Protein AF-A0A257S3U2-F1 (afdb_monomer_lite)

Structure (mmCIF, N/CA/C/O backbone):
data_AF-A0A257S3U2-F1
#
_entry.id   AF-A0A257S3U2-F1
#
loop_
_atom_site.group_PDB
_atom_site.id
_atom_site.type_symbol
_atom_site.label_atom_id
_atom_site.label_alt_id
_atom_site.label_comp_id
_atom_site.label_asym_id
_atom_site.label_entity_id
_atom_site.label_seq_id
_atom_site.pdbx_PDB_ins_code
_atom_site.Cartn_x
_atom_site.Cartn_y
_atom_site.Cartn_z
_atom_site.occupancy
_atom_site.B_iso_or_equiv
_atom_site.auth_seq_id
_atom_site.auth_comp_id
_atom_site.auth_asym_id
_atom_site.auth_atom_id
_atom_site.pdbx_PDB_model_num
ATOM 1 N N . MET A 1 1 ? -34.317 -28.288 25.299 1.00 56.44 1 MET A N 1
ATOM 2 C CA . MET A 1 1 ? -33.183 -28.623 24.404 1.00 56.44 1 MET A CA 1
ATOM 3 C C . MET A 1 1 ? -31.920 -28.647 25.261 1.00 56.44 1 MET A C 1
ATOM 5 O O . MET A 1 1 ? -31.732 -27.683 25.991 1.00 56.44 1 MET A O 1
ATOM 9 N N . PRO A 1 2 ? -31.123 -29.730 25.279 1.00 63.84 2 PRO A N 1
ATOM 10 C CA . PRO A 1 2 ? -30.017 -29.858 26.229 1.00 63.84 2 PRO A CA 1
ATOM 11 C C . PRO A 1 2 ? -28.889 -28.841 25.937 1.00 63.84 2 PRO A C 1
ATOM 13 O O . PRO A 1 2 ? -28.522 -28.679 24.767 1.00 63.84 2 PRO A O 1
ATOM 16 N N . PRO A 1 3 ? -28.334 -28.169 26.966 1.00 62.25 3 PRO A N 1
ATOM 17 C CA . PRO A 1 3 ? -27.371 -27.061 26.833 1.00 62.25 3 PRO A CA 1
ATOM 18 C C . PRO A 1 3 ? -26.074 -27.451 26.103 1.00 62.25 3 PRO A C 1
ATOM 20 O O . PRO A 1 3 ? -25.438 -26.625 25.452 1.00 62.25 3 PRO A O 1
ATOM 23 N N . GLU A 1 4 ? -25.735 -28.736 26.119 1.00 62.41 4 GLU A N 1
ATOM 24 C CA . GLU A 1 4 ? -24.540 -29.310 25.491 1.00 62.41 4 GLU A CA 1
ATOM 25 C C . GLU A 1 4 ? -24.574 -29.256 23.955 1.00 62.41 4 GLU A C 1
ATOM 27 O O . GLU A 1 4 ? -23.539 -29.184 23.289 1.00 62.41 4 GLU A O 1
ATOM 32 N N . ARG A 1 5 ? -25.771 -29.228 23.353 1.00 58.69 5 ARG A N 1
ATOM 33 C CA . ARG A 1 5 ? -25.913 -29.103 21.892 1.00 58.69 5 ARG A CA 1
ATOM 34 C C . ARG A 1 5 ? -25.694 -27.668 21.409 1.00 58.69 5 ARG A C 1
ATOM 36 O O . ARG A 1 5 ? -25.247 -27.477 20.280 1.00 58.69 5 ARG A O 1
ATOM 43 N N . VAL A 1 6 ? -25.959 -26.674 22.259 1.00 61.12 6 VAL A N 1
ATOM 44 C CA . VAL A 1 6 ? -25.809 -25.244 21.938 1.00 61.12 6 VAL A CA 1
ATOM 45 C C . VAL A 1 6 ? -24.330 -24.844 21.927 1.00 61.12 6 VAL A C 1
ATOM 47 O O . VAL A 1 6 ? -23.877 -24.184 20.992 1.00 61.12 6 VAL A O 1
ATOM 50 N N . THR A 1 7 ? -23.539 -25.325 22.889 1.00 60.81 7 THR A N 1
ATOM 51 C CA . THR A 1 7 ? -22.086 -25.073 22.967 1.00 60.81 7 THR A CA 1
ATOM 52 C C . THR A 1 7 ? -21.304 -25.785 21.854 1.00 60.81 7 THR A C 1
ATOM 54 O O . THR A 1 7 ? -20.390 -25.210 21.250 1.00 60.81 7 THR A O 1
ATOM 57 N N . ALA A 1 8 ? -21.703 -27.009 21.495 1.00 58.47 8 ALA A N 1
ATOM 58 C CA . ALA A 1 8 ? -21.100 -27.762 20.394 1.00 58.47 8 ALA A CA 1
ATOM 59 C C . ALA A 1 8 ? -21.485 -27.227 18.995 1.00 58.47 8 ALA A C 1
ATOM 61 O O . ALA A 1 8 ? -20.738 -27.406 18.030 1.00 58.47 8 ALA A O 1
ATOM 62 N N . ALA A 1 9 ? -22.653 -26.593 18.845 1.00 57.06 9 ALA A N 1
ATOM 63 C CA . ALA A 1 9 ? -23.054 -25.920 17.605 1.00 57.06 9 ALA A CA 1
ATOM 64 C C . ALA A 1 9 ? -22.367 -24.551 17.449 1.00 57.06 9 ALA A C 1
ATOM 66 O O . ALA A 1 9 ? -21.860 -24.242 16.370 1.00 57.06 9 ALA A O 1
ATOM 67 N N . ALA A 1 10 ? -22.267 -23.772 18.534 1.00 57.66 10 ALA A N 1
ATOM 68 C CA . ALA A 1 10 ? -21.573 -22.485 18.545 1.00 57.66 10 ALA A CA 1
ATOM 69 C C . ALA A 1 10 ? -20.081 -22.636 18.198 1.00 57.66 10 ALA A C 1
ATOM 71 O O . ALA A 1 10 ? -19.595 -21.969 17.291 1.00 57.66 10 ALA A O 1
ATOM 72 N N . SER A 1 11 ? -19.373 -23.583 18.824 1.00 56.50 11 SER A N 1
ATOM 73 C CA . SER A 1 11 ? -17.941 -23.830 18.565 1.00 56.50 11 SER A CA 1
ATOM 74 C C . SER A 1 11 ? -17.633 -24.325 17.141 1.00 56.50 11 SER A C 1
ATOM 76 O O . SER A 1 11 ? -16.590 -23.974 16.580 1.00 56.50 11 SER A O 1
ATOM 78 N N . ARG A 1 12 ? -18.542 -25.091 16.516 1.00 55.94 12 ARG A N 1
ATOM 79 C CA . ARG A 1 12 ? -18.437 -25.497 15.099 1.00 55.94 12 ARG A CA 1
ATOM 80 C C . ARG A 1 12 ? -18.627 -24.323 14.138 1.00 55.94 12 ARG A C 1
ATOM 82 O O . ARG A 1 12 ? -17.874 -24.214 13.168 1.00 55.94 12 ARG A O 1
ATOM 89 N N . ASN A 1 13 ? -19.568 -23.423 14.429 1.00 59.50 13 ASN A N 1
ATOM 90 C CA . ASN A 1 13 ? -19.766 -22.209 13.635 1.00 59.50 13 ASN A CA 1
ATOM 91 C C . ASN A 1 13 ? -18.552 -21.274 13.724 1.00 59.50 13 ASN A C 1
ATOM 93 O O . ASN A 1 13 ? -18.088 -20.787 12.691 1.00 59.50 13 ASN A O 1
ATOM 97 N N . THR A 1 14 ? -17.960 -21.109 14.911 1.00 62.44 14 THR A N 1
ATOM 98 C CA . THR A 1 14 ? -16.755 -20.283 15.083 1.00 62.44 14 THR A CA 1
ATOM 99 C C . THR A 1 14 ? -15.550 -20.871 14.346 1.00 62.44 14 THR A C 1
ATOM 101 O O . THR A 1 14 ? -14.898 -20.146 13.602 1.00 62.44 14 THR A O 1
ATOM 104 N N . ARG A 1 15 ? -15.292 -22.189 14.448 1.00 61.97 15 ARG A N 1
ATOM 105 C CA . ARG A 1 15 ? -14.175 -22.843 13.729 1.00 61.97 15 ARG A CA 1
ATOM 106 C C . ARG A 1 15 ? -14.293 -22.737 12.206 1.00 61.97 15 ARG A C 1
ATOM 108 O O . ARG A 1 15 ? -13.294 -22.471 11.541 1.00 61.97 15 ARG A O 1
ATOM 115 N N . SER A 1 16 ? -15.492 -22.937 11.650 1.00 62.72 16 SER A N 1
ATOM 116 C CA . SER A 1 16 ? -15.704 -22.837 10.196 1.00 62.72 16 SER A CA 1
ATOM 117 C C . SER A 1 16 ? -15.549 -21.400 9.680 1.00 62.72 16 SER A C 1
ATOM 119 O O . SER A 1 16 ? -15.013 -21.189 8.592 1.00 62.72 16 SER A O 1
ATOM 121 N N . SER A 1 17 ? -15.943 -20.409 10.486 1.00 74.75 17 SER A N 1
ATOM 122 C CA . SER A 1 17 ? -15.752 -18.987 10.191 1.00 74.75 17 SER A CA 1
ATOM 123 C C . SER A 1 17 ? -14.272 -18.593 10.239 1.00 74.75 17 SER A C 1
ATOM 125 O O . SER A 1 17 ? -13.782 -17.940 9.317 1.00 74.75 17 SER A O 1
ATOM 127 N N . THR A 1 18 ? -13.525 -19.070 11.243 1.00 86.06 18 THR A N 1
ATOM 128 C CA . THR A 1 18 ? -12.085 -18.803 11.359 1.00 86.06 18 THR A CA 1
ATOM 129 C C . THR A 1 18 ? -11.316 -19.336 10.156 1.00 86.06 18 THR A C 1
ATOM 131 O O . THR A 1 18 ? -10.521 -18.595 9.592 1.00 86.06 18 THR A O 1
ATOM 134 N N . TRP A 1 19 ? -11.587 -20.563 9.691 1.00 87.38 19 TRP A N 1
ATOM 135 C CA . TRP A 1 19 ? -10.860 -21.090 8.531 1.00 87.38 19 TRP A CA 1
ATOM 136 C C . TRP A 1 19 ? -11.129 -20.330 7.238 1.00 87.38 19 TRP A C 1
ATOM 138 O O . TRP A 1 19 ? -10.204 -20.096 6.459 1.00 87.38 19 TRP A O 1
ATOM 148 N N . ARG A 1 20 ? -12.374 -19.894 7.024 1.00 88.75 20 ARG A N 1
ATOM 149 C CA . ARG A 1 20 ? -12.721 -19.054 5.871 1.00 88.75 20 ARG A CA 1
ATOM 150 C C . ARG A 1 20 ? -12.017 -17.701 5.957 1.00 88.75 20 ARG A C 1
ATOM 152 O O . ARG A 1 20 ? -11.445 -17.262 4.965 1.00 88.75 20 ARG A O 1
ATOM 159 N N . ALA A 1 21 ? -11.995 -17.082 7.137 1.00 89.69 21 ALA A N 1
ATOM 160 C CA . ALA A 1 21 ? -11.281 -15.828 7.362 1.00 89.69 21 ALA A CA 1
ATOM 161 C C . ALA A 1 21 ? -9.770 -15.980 7.124 1.00 89.69 21 ALA A C 1
ATOM 163 O O . ALA A 1 21 ? -9.188 -15.189 6.388 1.00 89.69 21 ALA A O 1
ATOM 164 N N . THR A 1 22 ? -9.141 -17.025 7.669 1.00 92.69 22 THR A N 1
ATOM 165 C CA . THR A 1 22 ? -7.717 -17.307 7.444 1.00 92.69 22 THR A CA 1
ATOM 166 C C . THR A 1 22 ? -7.418 -17.533 5.965 1.00 92.69 22 THR A C 1
ATOM 168 O O . THR A 1 22 ? -6.461 -16.959 5.452 1.00 92.69 22 THR A O 1
ATOM 171 N N . GLY A 1 23 ? -8.252 -18.298 5.253 1.00 94.44 23 GLY A N 1
ATOM 172 C CA . GLY A 1 23 ? -8.104 -18.495 3.810 1.00 94.44 23 GLY A CA 1
ATOM 173 C C . GLY A 1 23 ? -8.154 -17.178 3.031 1.00 94.44 23 GLY A C 1
ATOM 174 O O . GLY A 1 23 ? -7.286 -16.919 2.200 1.00 94.44 23 GLY A O 1
ATOM 175 N N . LEU A 1 24 ? -9.115 -16.304 3.348 1.00 91.44 24 LEU A N 1
ATOM 176 C CA . LEU A 1 24 ? -9.223 -14.978 2.729 1.00 91.44 24 LEU A CA 1
ATOM 177 C C . LEU A 1 24 ? -8.009 -14.088 3.029 1.00 91.44 24 LEU A C 1
ATOM 179 O O . LEU A 1 24 ? -7.549 -13.366 2.142 1.00 91.44 24 LEU A O 1
ATOM 183 N N . ILE A 1 25 ? -7.469 -14.156 4.250 1.00 94.31 25 ILE A N 1
ATOM 184 C CA . ILE A 1 25 ? -6.255 -13.426 4.637 1.00 94.31 25 ILE A CA 1
ATOM 185 C C . ILE A 1 25 ? -5.059 -13.916 3.820 1.00 94.31 25 ILE A C 1
ATOM 187 O O . ILE A 1 25 ? -4.331 -13.090 3.277 1.00 94.31 25 ILE A O 1
ATOM 191 N N . VAL A 1 26 ? -4.875 -15.233 3.687 1.00 95.12 26 VAL A N 1
ATOM 192 C CA . VAL A 1 26 ? -3.769 -15.811 2.907 1.00 95.12 26 VAL A CA 1
ATOM 193 C C . VAL A 1 26 ? -3.860 -15.376 1.446 1.00 95.12 26 VAL A C 1
ATOM 195 O O . VAL A 1 26 ? -2.883 -14.860 0.912 1.00 95.12 26 VAL A O 1
ATOM 198 N N . VAL A 1 27 ? -5.037 -15.486 0.823 1.00 95.12 27 VAL A N 1
ATOM 199 C CA . VAL A 1 27 ? -5.245 -15.047 -0.569 1.00 95.12 27 VAL A CA 1
ATOM 200 C C . VAL A 1 27 ? -4.951 -13.553 -0.732 1.00 95.12 27 VAL A C 1
ATOM 202 O O . VAL A 1 27 ? -4.257 -13.157 -1.669 1.00 95.12 27 VAL A O 1
ATOM 205 N N . SER A 1 28 ? -5.422 -12.723 0.201 1.00 92.69 28 SER A N 1
ATOM 206 C CA . SER A 1 28 ? -5.176 -11.276 0.173 1.00 92.69 28 SER A CA 1
ATOM 207 C C . SER A 1 28 ? -3.692 -10.945 0.338 1.00 92.69 28 SER A C 1
ATOM 209 O O . SER A 1 28 ? -3.167 -10.104 -0.390 1.00 92.69 28 SER A O 1
ATOM 211 N N . ALA A 1 29 ? -3.000 -11.626 1.253 1.00 91.62 29 ALA A N 1
ATOM 212 C CA . ALA A 1 29 ? -1.573 -11.445 1.495 1.00 91.62 29 ALA A CA 1
ATOM 213 C C . ALA A 1 29 ? -0.731 -11.883 0.288 1.00 91.62 29 ALA A C 1
ATOM 215 O O . ALA A 1 29 ? 0.187 -11.166 -0.110 1.00 91.62 29 ALA A O 1
ATOM 216 N N . SER A 1 30 ? -1.073 -13.010 -0.343 1.00 94.00 30 SER A N 1
ATOM 217 C CA . SER A 1 30 ? -0.434 -13.463 -1.582 1.00 94.00 30 SER A CA 1
ATOM 218 C C . SER A 1 30 ? -0.642 -12.464 -2.719 1.00 94.00 30 SER A C 1
ATOM 220 O O . SER A 1 30 ? 0.316 -12.111 -3.406 1.00 94.00 30 SER A O 1
ATOM 222 N N . GLY A 1 31 ? -1.866 -11.950 -2.881 1.00 92.19 31 GLY A N 1
ATOM 223 C CA . GLY A 1 31 ? -2.165 -10.904 -3.859 1.00 92.19 31 GLY A CA 1
ATOM 224 C C . GLY A 1 31 ? -1.364 -9.627 -3.601 1.00 92.19 31 GLY A C 1
ATOM 225 O O . GLY A 1 31 ? -0.774 -9.076 -4.527 1.00 92.19 31 GLY A O 1
ATOM 226 N N . PHE A 1 32 ? -1.275 -9.195 -2.341 1.00 90.69 32 PHE A N 1
ATOM 227 C CA . PHE A 1 32 ? -0.492 -8.027 -1.945 1.00 90.69 32 PHE A CA 1
ATOM 228 C C . PHE A 1 32 ? 1.007 -8.204 -2.239 1.00 90.69 32 PHE A C 1
ATOM 230 O O . PHE A 1 32 ? 1.618 -7.327 -2.849 1.00 90.69 32 PHE A O 1
ATOM 237 N N . GLY A 1 33 ? 1.587 -9.354 -1.881 1.00 90.31 33 GLY A N 1
ATOM 238 C CA . GLY A 1 33 ? 2.998 -9.663 -2.134 1.00 90.31 33 GLY A CA 1
ATOM 239 C C . GLY A 1 33 ? 3.348 -9.815 -3.620 1.00 90.31 33 GLY A C 1
ATOM 240 O O . GLY A 1 33 ? 4.470 -9.508 -4.023 1.00 90.31 33 GLY A O 1
ATOM 241 N N . ALA A 1 34 ? 2.392 -10.228 -4.457 1.00 94.50 34 ALA A N 1
ATOM 242 C CA . ALA A 1 34 ? 2.595 -10.351 -5.900 1.00 94.50 34 ALA A CA 1
ATOM 243 C C . ALA A 1 34 ? 2.715 -8.990 -6.613 1.00 94.50 34 ALA A C 1
ATOM 245 O O . ALA A 1 34 ? 3.373 -8.905 -7.651 1.00 94.50 34 ALA A O 1
ATOM 246 N N . ILE A 1 35 ? 2.122 -7.920 -6.065 1.00 94.44 35 ILE A N 1
ATOM 247 C CA . ILE A 1 35 ? 2.086 -6.583 -6.683 1.00 94.44 35 ILE A CA 1
ATOM 248 C C . ILE A 1 35 ? 3.476 -6.085 -7.109 1.00 94.44 35 ILE A C 1
ATOM 250 O O . ILE A 1 35 ? 3.637 -5.784 -8.296 1.00 94.44 35 ILE A O 1
ATOM 254 N N . PRO A 1 36 ? 4.474 -5.949 -6.211 1.00 93.62 36 PRO A N 1
ATOM 255 C CA . PRO A 1 36 ? 5.762 -5.384 -6.597 1.00 93.62 36 PRO A CA 1
ATOM 256 C C . PRO A 1 36 ? 6.504 -6.281 -7.595 1.00 93.62 36 PRO A C 1
ATOM 258 O O . PRO A 1 36 ? 7.105 -5.763 -8.528 1.00 93.62 36 PRO A O 1
ATOM 261 N N . ILE A 1 37 ? 6.392 -7.608 -7.470 1.00 94.25 37 ILE A N 1
ATOM 262 C CA . ILE A 1 37 ? 7.041 -8.574 -8.372 1.00 94.25 37 ILE A CA 1
ATOM 263 C C . ILE A 1 37 ? 6.472 -8.460 -9.791 1.00 94.25 37 ILE A C 1
ATOM 265 O O . ILE A 1 37 ? 7.222 -8.256 -10.746 1.00 94.25 37 ILE A O 1
ATOM 269 N N . LEU A 1 38 ? 5.146 -8.541 -9.936 1.00 94.12 38 LEU A N 1
ATOM 270 C CA . LEU A 1 38 ? 4.478 -8.425 -11.235 1.00 94.12 38 LEU A CA 1
ATOM 271 C C . LEU A 1 38 ? 4.687 -7.038 -11.852 1.00 94.12 38 LEU A C 1
ATOM 273 O O . LEU A 1 38 ? 4.874 -6.932 -13.061 1.00 94.12 38 LEU A O 1
ATOM 277 N N . THR A 1 39 ? 4.717 -5.986 -11.026 1.00 94.94 39 THR A N 1
ATOM 278 C CA . THR A 1 39 ? 5.020 -4.626 -11.492 1.00 94.94 39 THR A CA 1
ATOM 279 C C . THR A 1 39 ? 6.438 -4.550 -12.045 1.00 94.94 39 THR A C 1
ATOM 281 O O . THR A 1 39 ? 6.614 -4.031 -13.139 1.00 94.94 39 THR A O 1
ATOM 284 N N . THR A 1 40 ? 7.439 -5.110 -11.354 1.00 93.88 40 THR A N 1
ATOM 285 C CA . THR A 1 40 ? 8.819 -5.169 -11.862 1.00 93.88 40 THR A CA 1
ATOM 286 C C . THR A 1 40 ? 8.916 -5.941 -13.176 1.00 93.88 40 THR A C 1
ATOM 288 O O . THR A 1 40 ? 9.636 -5.514 -14.073 1.00 93.88 40 THR A O 1
ATOM 291 N N . ILE A 1 41 ? 8.205 -7.063 -13.318 1.00 93.56 41 ILE A N 1
ATOM 292 C CA . ILE A 1 41 ? 8.190 -7.833 -14.572 1.00 93.56 41 ILE A CA 1
ATOM 293 C C . ILE A 1 41 ? 7.599 -6.986 -15.708 1.00 93.56 41 ILE A C 1
ATOM 295 O O . ILE A 1 41 ? 8.215 -6.862 -16.764 1.00 93.56 41 ILE A O 1
ATOM 299 N N . ALA A 1 42 ? 6.444 -6.360 -15.473 1.00 93.56 42 ALA A N 1
ATOM 300 C CA . ALA A 1 42 ? 5.742 -5.565 -16.477 1.00 93.56 42 ALA A CA 1
ATOM 301 C C . ALA A 1 42 ? 6.488 -4.275 -16.863 1.00 93.56 42 ALA A C 1
ATOM 303 O O . ALA A 1 42 ? 6.454 -3.867 -18.024 1.00 93.56 42 ALA A O 1
ATOM 304 N N . THR A 1 43 ? 7.183 -3.627 -15.922 1.00 93.88 43 THR A N 1
ATOM 305 C CA . THR A 1 43 ? 8.009 -2.454 -16.243 1.00 93.88 43 THR A CA 1
ATOM 306 C C . THR A 1 43 ? 9.283 -2.843 -16.985 1.00 93.88 43 THR A C 1
ATOM 308 O O . THR A 1 43 ? 9.685 -2.140 -17.910 1.00 93.88 43 THR A O 1
ATOM 311 N N . ARG A 1 44 ? 9.892 -3.994 -16.661 1.00 91.38 44 ARG A N 1
ATOM 312 C CA . ARG A 1 44 ? 11.058 -4.524 -17.392 1.00 91.38 44 ARG A CA 1
ATOM 313 C C . ARG A 1 44 ? 10.737 -4.952 -18.821 1.00 91.38 44 ARG A C 1
ATOM 315 O O . ARG A 1 44 ? 11.617 -4.874 -19.669 1.00 91.38 44 ARG A O 1
ATOM 322 N N . SER A 1 45 ? 9.499 -5.347 -19.114 1.00 91.12 45 SER A N 1
ATOM 323 C CA . SER A 1 45 ? 9.050 -5.616 -20.487 1.00 91.12 45 SER A CA 1
ATOM 324 C C . SER A 1 45 ? 8.695 -4.345 -21.278 1.00 91.12 45 SER A C 1
ATOM 326 O O . SER A 1 45 ? 8.083 -4.441 -22.338 1.00 91.12 45 SER A O 1
ATOM 328 N N . GLY A 1 46 ? 9.040 -3.155 -20.768 1.00 90.25 46 GLY A N 1
ATOM 329 C CA . GLY A 1 46 ? 8.795 -1.863 -21.420 1.00 90.25 46 GLY A CA 1
ATOM 330 C C . GLY A 1 46 ? 7.440 -1.229 -21.092 1.00 90.25 46 GLY A C 1
ATOM 331 O O . GLY A 1 46 ? 7.097 -0.186 -21.648 1.00 90.25 46 GLY A O 1
ATOM 332 N N . GLY A 1 47 ? 6.653 -1.825 -20.191 1.00 90.69 47 GLY A N 1
ATOM 333 C CA . GLY A 1 47 ? 5.376 -1.268 -19.760 1.00 90.69 47 GLY A CA 1
ATOM 334 C C . GLY A 1 47 ? 5.549 -0.001 -18.920 1.00 90.69 47 GLY A C 1
ATOM 335 O O . GLY A 1 47 ? 6.280 0.018 -17.931 1.00 90.69 47 GLY A O 1
ATOM 336 N N . SER A 1 48 ? 4.823 1.063 -19.267 1.00 94.62 48 SER A N 1
ATOM 337 C CA . SER A 1 48 ? 4.756 2.260 -18.422 1.00 94.62 48 SER A CA 1
ATOM 338 C C . SER A 1 48 ? 4.062 1.951 -17.093 1.00 94.62 48 SER A C 1
ATOM 340 O O . SER A 1 48 ? 2.979 1.360 -17.074 1.00 94.62 48 SER A O 1
ATOM 342 N N . LEU A 1 49 ? 4.647 2.412 -15.981 1.00 93.69 49 LEU A N 1
ATOM 343 C CA . LEU A 1 49 ? 4.076 2.263 -14.640 1.00 93.69 49 LEU A CA 1
ATOM 344 C C . LEU A 1 49 ? 2.647 2.818 -14.572 1.00 93.69 49 LEU A C 1
ATOM 346 O O . LEU A 1 49 ? 1.760 2.169 -14.023 1.00 93.69 49 LEU A O 1
ATOM 350 N N . LEU A 1 50 ? 2.406 3.978 -15.190 1.00 94.69 50 LEU A N 1
ATOM 351 C CA . LEU A 1 50 ? 1.079 4.591 -15.236 1.00 94.69 50 LEU A CA 1
ATOM 352 C C . LEU A 1 50 ? 0.056 3.642 -15.875 1.00 94.69 50 LEU A C 1
ATOM 354 O O . LEU A 1 50 ? -1.001 3.411 -15.300 1.00 94.69 50 LEU A O 1
ATOM 358 N N . ASN A 1 51 ? 0.407 3.035 -17.012 1.00 94.94 51 ASN A N 1
ATOM 359 C CA . ASN A 1 51 ? -0.463 2.099 -17.722 1.00 94.94 51 ASN A CA 1
ATOM 360 C C . ASN A 1 51 ? -0.769 0.849 -16.878 1.00 94.94 51 ASN A C 1
ATOM 362 O O . ASN A 1 51 ? -1.915 0.408 -16.801 1.00 94.94 51 ASN A O 1
ATOM 366 N N . ILE A 1 52 ? 0.244 0.316 -16.185 1.00 95.00 52 ILE A N 1
ATOM 367 C CA . ILE A 1 52 ? 0.094 -0.835 -15.280 1.00 95.00 52 ILE A CA 1
ATOM 368 C C . ILE A 1 52 ? -0.893 -0.510 -14.150 1.00 95.00 52 ILE A C 1
ATOM 370 O O . ILE A 1 52 ? -1.806 -1.294 -13.881 1.00 95.00 52 ILE A O 1
ATOM 374 N N . LEU A 1 53 ? -0.746 0.649 -13.499 1.00 95.06 53 LEU A N 1
ATOM 375 C CA . LEU A 1 53 ? -1.661 1.084 -12.441 1.00 95.06 53 LEU A CA 1
ATOM 376 C C . LEU A 1 53 ? -3.073 1.334 -12.977 1.00 95.06 53 LEU A C 1
ATOM 378 O O . LEU A 1 53 ? -4.031 0.864 -12.362 1.00 95.06 53 LEU A O 1
ATOM 382 N N . SER A 1 54 ? -3.215 2.012 -14.118 1.00 94.62 54 SER A N 1
ATOM 383 C CA . SER A 1 54 ? -4.514 2.249 -14.759 1.00 94.62 54 SER A CA 1
ATOM 384 C C . SER A 1 54 ? -5.260 0.940 -15.000 1.00 94.62 54 SER A C 1
ATOM 386 O O . SER A 1 54 ? -6.423 0.820 -14.610 1.00 94.62 54 SER A O 1
ATOM 388 N N . TRP A 1 55 ? -4.584 -0.072 -15.552 1.00 94.62 55 TRP A N 1
ATOM 389 C CA . TRP A 1 55 ? -5.191 -1.384 -15.767 1.00 94.62 55 TRP A CA 1
ATOM 390 C C . TRP A 1 55 ? -5.533 -2.089 -14.451 1.00 94.62 55 TRP A C 1
ATOM 392 O O . TRP A 1 55 ? -6.623 -2.643 -14.311 1.00 94.62 55 TRP A O 1
ATOM 402 N N . ARG A 1 56 ? -4.651 -2.010 -13.444 1.00 92.44 56 ARG A N 1
ATOM 403 C CA . ARG A 1 56 ? -4.898 -2.583 -12.111 1.00 92.44 56 ARG A CA 1
ATOM 404 C C . ARG A 1 56 ? -6.164 -2.011 -11.473 1.00 92.44 56 ARG A C 1
ATOM 406 O O . ARG A 1 56 ? -6.966 -2.764 -10.921 1.00 92.44 56 ARG A O 1
ATOM 413 N N . TYR A 1 57 ? -6.351 -0.696 -11.554 1.00 94.06 57 TYR A N 1
ATOM 414 C CA . TYR A 1 57 ? -7.541 -0.030 -11.026 1.00 94.06 57 TYR A CA 1
ATOM 415 C C . TYR A 1 57 ? -8.790 -0.314 -11.842 1.00 94.06 57 TYR A C 1
ATOM 417 O O . TYR A 1 57 ? -9.852 -0.508 -11.252 1.00 94.06 57 TYR A O 1
ATOM 425 N N . LEU A 1 58 ? -8.676 -0.377 -13.168 1.00 95.31 58 LEU A N 1
ATOM 426 C CA . LEU A 1 58 ? -9.799 -0.708 -14.036 1.00 95.31 58 LEU A CA 1
ATOM 427 C C . LEU A 1 58 ? -10.318 -2.119 -13.740 1.00 95.31 58 LEU A C 1
ATOM 429 O O . LEU A 1 58 ? -11.498 -2.288 -13.437 1.00 95.31 58 LEU A O 1
ATOM 433 N N . VAL A 1 59 ? -9.428 -3.113 -13.737 1.00 94.62 59 VAL A N 1
ATOM 434 C CA . VAL A 1 59 ? -9.775 -4.505 -13.420 1.00 94.62 59 VAL A CA 1
ATOM 435 C C . VAL A 1 59 ? -10.335 -4.608 -12.003 1.00 94.62 59 VAL A C 1
ATOM 437 O O . VAL A 1 59 ? -11.383 -5.218 -11.808 1.00 94.62 59 VAL A O 1
ATOM 440 N N . GLY A 1 60 ? -9.695 -3.967 -11.018 1.00 92.12 60 GLY A N 1
ATOM 441 C CA . GLY A 1 60 ? -10.193 -3.943 -9.642 1.00 92.12 60 GLY A CA 1
ATOM 442 C C . GLY A 1 60 ? -11.595 -3.342 -9.531 1.00 92.12 60 GLY A C 1
ATOM 443 O O . GLY A 1 60 ? -12.446 -3.900 -8.845 1.00 92.12 60 GLY A O 1
ATOM 444 N N . THR A 1 61 ? -11.864 -2.253 -10.252 1.00 90.38 61 THR A N 1
ATOM 445 C CA . THR A 1 61 ? -13.181 -1.601 -10.282 1.00 90.38 61 THR A CA 1
ATOM 446 C C . THR A 1 61 ? -14.235 -2.510 -10.903 1.00 90.38 61 THR A C 1
ATOM 448 O O . THR A 1 61 ? -15.307 -2.662 -10.326 1.00 90.38 61 THR A O 1
ATOM 451 N N . VAL A 1 62 ? -13.935 -3.156 -12.036 1.00 92.31 62 VAL A N 1
ATOM 452 C CA . VAL A 1 62 ? -14.853 -4.102 -12.691 1.00 92.31 62 VAL A CA 1
ATOM 453 C C . VAL A 1 62 ? -15.152 -5.288 -11.774 1.00 92.31 62 VAL A C 1
ATOM 455 O O . VAL A 1 62 ? -16.316 -5.611 -11.560 1.00 92.31 62 VAL A O 1
ATOM 458 N N . LEU A 1 63 ? -14.128 -5.901 -11.175 1.00 91.50 63 LEU A N 1
ATOM 459 C CA . LEU A 1 63 ? -14.308 -7.027 -10.257 1.00 91.50 63 LEU A CA 1
ATOM 460 C C . LEU A 1 63 ? -15.135 -6.632 -9.032 1.00 91.50 63 LEU A C 1
ATOM 462 O O . LEU A 1 63 ? -16.069 -7.345 -8.672 1.00 91.50 63 LEU A O 1
ATOM 466 N N . LEU A 1 64 ? -14.835 -5.487 -8.414 1.00 87.75 64 LEU A N 1
ATOM 467 C CA . LEU A 1 64 ? -15.603 -4.991 -7.273 1.00 87.75 64 LEU A CA 1
ATOM 468 C C . LEU A 1 64 ? -17.043 -4.646 -7.659 1.00 87.75 64 LEU A C 1
ATOM 470 O O . LEU A 1 64 ? -17.944 -4.938 -6.881 1.00 87.75 64 LEU A O 1
ATOM 474 N N . ALA A 1 65 ? -17.281 -4.080 -8.844 1.00 86.69 65 ALA A N 1
ATOM 475 C CA . ALA A 1 65 ? -18.628 -3.804 -9.338 1.00 86.69 65 ALA A CA 1
ATOM 476 C C . ALA A 1 65 ? -19.434 -5.096 -9.550 1.00 86.69 65 ALA A C 1
ATOM 478 O O . ALA A 1 65 ? -20.603 -5.158 -9.174 1.00 86.69 65 ALA A O 1
ATOM 479 N N . LEU A 1 66 ? -18.802 -6.146 -10.088 1.00 88.56 66 LEU A N 1
ATOM 480 C CA . LEU A 1 66 ? -19.424 -7.463 -10.244 1.00 88.56 66 LEU A CA 1
ATOM 481 C C . LEU A 1 66 ? -19.720 -8.119 -8.886 1.00 88.56 66 LEU A C 1
ATOM 483 O O . LEU A 1 66 ? -20.818 -8.635 -8.688 1.00 88.56 66 LEU A O 1
ATOM 487 N N . LEU A 1 67 ? -18.775 -8.066 -7.939 1.00 86.12 67 LEU A N 1
ATOM 488 C CA . LEU A 1 67 ? -18.937 -8.639 -6.594 1.00 86.12 67 LEU A CA 1
ATOM 489 C C . LEU A 1 67 ? -19.973 -7.887 -5.752 1.00 86.12 67 LEU A C 1
ATOM 491 O O . LEU A 1 67 ? -20.720 -8.509 -5.001 1.00 86.12 67 LEU A O 1
ATOM 495 N N . ALA A 1 68 ? -20.012 -6.559 -5.855 1.00 81.94 68 ALA A N 1
ATOM 496 C CA . ALA A 1 68 ? -20.985 -5.735 -5.148 1.00 81.94 68 ALA A CA 1
ATOM 497 C C . ALA A 1 68 ? -22.417 -5.944 -5.674 1.00 81.94 68 ALA A C 1
ATOM 499 O O . ALA A 1 68 ? -23.371 -5.606 -4.972 1.00 81.94 68 ALA A O 1
ATOM 500 N N . GLY A 1 69 ? -22.579 -6.500 -6.881 1.00 72.62 69 GLY A N 1
ATOM 501 C CA . GLY A 1 69 ? -23.867 -6.689 -7.545 1.00 72.62 69 GLY A CA 1
ATOM 502 C C . GLY A 1 69 ? -24.614 -5.374 -7.810 1.00 72.62 69 GLY A C 1
ATOM 503 O O . GLY A 1 69 ? -24.111 -4.276 -7.569 1.00 72.62 69 GLY A O 1
ATOM 504 N N . THR A 1 70 ? -25.872 -5.463 -8.257 1.00 61.59 70 THR A N 1
ATOM 505 C CA . THR A 1 70 ? -26.799 -4.315 -8.331 1.00 61.59 70 THR A CA 1
ATOM 506 C C . THR A 1 70 ? -27.328 -3.962 -6.938 1.00 61.59 70 THR A C 1
ATOM 508 O O . THR A 1 70 ? -28.533 -3.970 -6.682 1.00 61.59 70 THR A O 1
ATOM 511 N N . THR A 1 71 ? -26.437 -3.716 -5.983 1.00 56.22 71 THR A N 1
ATOM 512 C CA . THR A 1 71 ? -26.848 -3.388 -4.621 1.00 56.22 71 THR A CA 1
ATOM 513 C C . THR A 1 71 ? -27.419 -1.969 -4.599 1.00 56.22 71 THR A C 1
ATOM 515 O O . THR A 1 71 ? -26.711 -0.978 -4.782 1.00 56.22 71 THR A O 1
ATOM 518 N N . ALA A 1 72 ? -28.722 -1.864 -4.316 1.00 52.00 72 ALA A N 1
ATOM 519 C CA . ALA A 1 72 ? -29.473 -0.613 -4.159 1.00 52.00 72 ALA A CA 1
ATOM 520 C C . ALA A 1 72 ? -28.911 0.337 -3.071 1.00 52.00 72 ALA A C 1
ATOM 522 O O . ALA A 1 72 ? -29.388 1.462 -2.928 1.00 52.00 72 ALA A O 1
ATOM 523 N N . SER A 1 73 ? -27.881 -0.085 -2.328 1.00 53.12 73 SER A N 1
ATOM 524 C CA . SER A 1 73 ? -27.171 0.705 -1.316 1.00 53.12 73 SER A CA 1
ATOM 525 C C . SER A 1 73 ? -26.188 1.737 -1.892 1.00 53.12 73 SER A C 1
ATOM 527 O O . SER A 1 73 ? -25.712 2.588 -1.146 1.00 53.12 73 SER A O 1
ATOM 529 N N . LEU A 1 74 ? -25.921 1.733 -3.207 1.00 56.34 74 LEU A N 1
ATOM 530 C CA . LEU A 1 74 ? -25.153 2.794 -3.885 1.00 56.34 74 LEU A CA 1
ATOM 531 C C . LEU A 1 74 ? -25.966 4.084 -4.123 1.00 56.34 74 LEU A C 1
ATOM 533 O O . LEU A 1 74 ? -25.459 5.036 -4.706 1.00 56.34 74 LEU A O 1
ATOM 537 N N . ARG A 1 75 ? -27.215 4.154 -3.639 1.00 57.22 75 ARG A N 1
ATOM 538 C CA . ARG A 1 75 ? -28.111 5.324 -3.747 1.00 57.22 75 ARG A CA 1
ATOM 539 C C . ARG A 1 75 ? -27.695 6.535 -2.901 1.00 57.22 75 ARG A C 1
ATOM 541 O O . ARG A 1 75 ? -28.443 7.508 -2.819 1.00 57.22 75 ARG A O 1
ATOM 548 N N . ALA A 1 76 ? -26.529 6.503 -2.264 1.00 63.25 76 ALA A N 1
ATOM 549 C CA . ALA A 1 76 ? -25.978 7.700 -1.652 1.00 63.25 76 ALA A CA 1
ATOM 550 C C . ALA A 1 76 ? -25.731 8.755 -2.750 1.00 63.25 76 ALA A C 1
ATOM 552 O O . ALA A 1 76 ? -25.163 8.433 -3.795 1.00 63.25 76 ALA A O 1
ATOM 553 N N . PRO A 1 77 ? -26.161 10.014 -2.559 1.00 70.56 77 PRO A N 1
ATOM 554 C CA . PRO A 1 77 ? -26.050 11.027 -3.596 1.00 70.56 77 PRO A CA 1
ATOM 555 C C . PRO A 1 77 ? -24.579 11.223 -3.960 1.00 70.56 77 PRO A C 1
ATOM 557 O O . PRO A 1 77 ? -23.772 11.606 -3.111 1.00 70.56 77 PRO A O 1
ATOM 560 N N . LEU A 1 78 ? -24.247 10.991 -5.232 1.00 69.69 78 LEU A N 1
ATOM 561 C CA . LEU A 1 78 ? -22.881 11.026 -5.764 1.00 69.69 78 LEU A CA 1
ATOM 562 C C . LEU A 1 78 ? -22.139 12.319 -5.382 1.00 69.69 78 LEU A C 1
ATOM 564 O O . LEU A 1 78 ? -20.950 12.289 -5.091 1.00 69.69 78 LEU A O 1
ATOM 568 N N . ARG A 1 79 ? -22.861 13.444 -5.262 1.00 72.19 79 ARG A N 1
ATOM 569 C CA . ARG A 1 79 ? -22.327 14.737 -4.793 1.00 72.19 79 ARG A CA 1
ATOM 570 C C . ARG A 1 79 ? -21.781 14.719 -3.361 1.00 72.19 79 ARG A C 1
ATOM 572 O O . ARG A 1 79 ? -20.842 15.453 -3.083 1.00 72.19 79 ARG A O 1
ATOM 579 N N . ARG A 1 80 ? -22.346 13.915 -2.451 1.00 79.00 80 ARG A N 1
ATOM 580 C CA . ARG A 1 80 ? -21.848 13.787 -1.066 1.00 79.00 80 ARG A CA 1
ATOM 581 C C . ARG A 1 80 ? -20.627 12.877 -0.975 1.00 79.00 80 ARG A C 1
ATOM 583 O O . ARG A 1 80 ? -19.784 13.090 -0.114 1.00 79.00 80 ARG A O 1
ATOM 590 N N . LEU A 1 81 ? -20.528 11.888 -1.863 1.00 80.12 81 LEU A N 1
ATOM 591 C CA . LEU A 1 81 ? -19.409 10.945 -1.892 1.00 80.12 81 LEU A CA 1
ATOM 592 C C . LEU A 1 81 ? -18.247 11.410 -2.776 1.00 80.12 81 LEU A C 1
ATOM 594 O O . LEU A 1 81 ? -17.123 10.974 -2.558 1.00 80.12 81 LEU A O 1
ATOM 598 N N . ALA A 1 82 ? -18.485 12.317 -3.727 1.00 82.69 82 ALA A N 1
ATOM 599 C CA . ALA A 1 82 ? -17.468 12.877 -4.614 1.00 82.69 82 ALA A CA 1
ATOM 600 C C . ALA A 1 82 ? -16.193 13.351 -3.887 1.00 82.69 82 ALA A C 1
ATOM 602 O O . ALA A 1 82 ? -15.116 12.901 -4.277 1.00 82.69 82 ALA A O 1
ATOM 603 N N . PRO A 1 83 ? -16.251 14.174 -2.816 1.00 86.44 83 PRO A N 1
ATOM 604 C CA . PRO A 1 83 ? -15.031 14.594 -2.126 1.00 86.44 83 PRO A CA 1
ATOM 605 C C . PRO A 1 83 ? -14.300 13.421 -1.460 1.00 86.44 83 PRO A C 1
ATOM 607 O O . PRO A 1 83 ? -13.073 13.389 -1.464 1.00 86.44 83 PRO A O 1
ATOM 610 N N . VAL A 1 84 ? -15.031 12.426 -0.944 1.00 86.38 84 VAL A N 1
ATOM 611 C CA . VAL A 1 84 ? -14.438 11.226 -0.335 1.00 86.38 84 VAL A CA 1
ATOM 612 C C . VAL A 1 84 ? -13.761 10.363 -1.395 1.00 86.38 84 VAL A C 1
ATOM 614 O O . VAL A 1 84 ? -12.639 9.921 -1.177 1.00 86.38 84 VAL A O 1
ATOM 617 N N . PHE A 1 85 ? -14.386 10.161 -2.556 1.00 85.69 85 PHE A N 1
ATOM 618 C CA . PHE A 1 85 ? -13.786 9.407 -3.657 1.00 85.69 85 PHE A CA 1
ATOM 619 C C . PHE A 1 85 ? -12.550 10.097 -4.223 1.00 85.69 85 PHE A C 1
ATOM 621 O O . PHE A 1 85 ? -11.538 9.436 -4.438 1.00 85.69 85 PHE A O 1
ATOM 628 N N . VAL A 1 86 ? -12.606 11.414 -4.426 1.00 88.44 86 VAL A N 1
ATOM 629 C CA . VAL A 1 86 ? -11.459 12.180 -4.927 1.00 88.44 86 VAL A CA 1
ATOM 630 C C . VAL A 1 86 ? -10.320 12.146 -3.916 1.00 88.44 86 VAL A C 1
ATOM 632 O O . VAL A 1 86 ? -9.186 11.867 -4.293 1.00 88.44 86 VAL A O 1
ATOM 635 N N . PHE A 1 87 ? -10.605 12.364 -2.631 1.00 92.06 87 PHE A N 1
ATOM 636 C CA . PHE A 1 87 ? -9.566 12.377 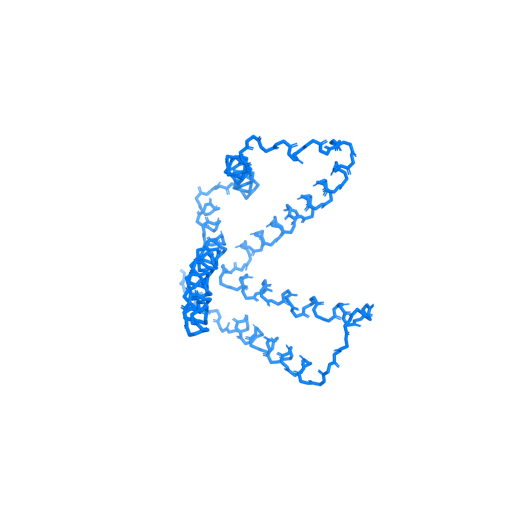-1.608 1.00 92.06 87 PHE A CA 1
ATOM 637 C C . PHE A 1 87 ? -9.005 10.979 -1.335 1.00 92.06 87 PHE A C 1
ATOM 639 O O . PHE A 1 87 ? -7.801 10.774 -1.447 1.00 92.06 87 PHE A O 1
ATOM 646 N N . ALA A 1 88 ? -9.853 10.000 -1.013 1.00 88.50 88 ALA A N 1
ATOM 647 C CA . ALA A 1 88 ? -9.407 8.649 -0.683 1.00 88.50 88 ALA A CA 1
ATOM 648 C C . ALA A 1 88 ? -8.846 7.923 -1.911 1.00 88.50 88 ALA A C 1
ATOM 650 O O . ALA A 1 88 ? -7.778 7.324 -1.829 1.00 88.50 88 ALA A O 1
ATOM 651 N N . GLY A 1 89 ? -9.529 8.009 -3.056 1.00 90.75 89 GLY A N 1
ATOM 652 C CA . GLY A 1 89 ? -9.067 7.419 -4.311 1.00 90.75 89 GLY A CA 1
ATOM 653 C C . GLY A 1 89 ? -7.805 8.100 -4.832 1.00 90.75 89 GLY A C 1
ATOM 654 O O . GLY A 1 89 ? -6.851 7.415 -5.190 1.00 90.75 89 GLY A O 1
ATOM 655 N N . GLY A 1 90 ? -7.751 9.435 -4.797 1.00 93.00 90 GLY A N 1
ATOM 656 C CA . GLY A 1 90 ? -6.571 10.203 -5.193 1.00 93.00 90 GLY A CA 1
ATOM 657 C C . GLY A 1 90 ? -5.364 9.929 -4.297 1.00 93.00 90 GLY A C 1
ATOM 658 O O . GLY A 1 90 ? -4.285 9.628 -4.804 1.00 93.00 90 GLY A O 1
ATOM 659 N N . ALA A 1 91 ? -5.543 9.946 -2.973 1.00 93.06 91 ALA A N 1
ATOM 660 C CA . ALA A 1 91 ? -4.481 9.603 -2.029 1.00 93.06 91 ALA A CA 1
ATOM 661 C C . ALA A 1 91 ? -4.004 8.158 -2.221 1.00 93.06 91 ALA A C 1
ATOM 663 O O . ALA A 1 91 ? -2.803 7.904 -2.241 1.00 93.06 91 ALA A O 1
ATOM 664 N N . GLN A 1 92 ? -4.925 7.212 -2.416 1.00 93.75 92 GLN A N 1
ATOM 665 C CA . GLN A 1 92 ? -4.579 5.814 -2.652 1.00 93.75 92 GLN A CA 1
ATOM 666 C C . GLN A 1 92 ? -3.801 5.645 -3.970 1.00 93.75 92 GLN A C 1
ATOM 668 O O . GLN A 1 92 ? -2.775 4.960 -3.977 1.00 93.75 92 GLN A O 1
ATOM 673 N N . ALA A 1 93 ? -4.236 6.286 -5.059 1.00 93.69 93 ALA A N 1
ATOM 674 C CA . ALA A 1 93 ? -3.538 6.271 -6.344 1.00 93.69 93 ALA A CA 1
ATOM 675 C C . ALA A 1 93 ? -2.137 6.885 -6.240 1.00 93.69 93 ALA A C 1
ATOM 677 O O . ALA A 1 93 ? -1.171 6.299 -6.732 1.00 93.69 93 ALA A O 1
ATOM 678 N N . LEU A 1 94 ? -2.013 8.013 -5.537 1.00 95.12 94 LEU A N 1
ATOM 679 C CA . LEU A 1 94 ? -0.737 8.675 -5.294 1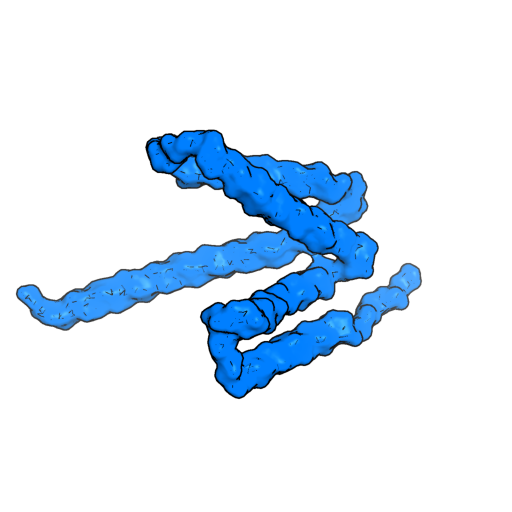.00 95.12 94 LEU A CA 1
ATOM 680 C C . LEU A 1 94 ? 0.213 7.786 -4.485 1.00 95.12 94 LEU A C 1
ATOM 682 O O . LEU A 1 94 ? 1.354 7.587 -4.895 1.00 95.12 94 LEU A O 1
ATOM 686 N N . ILE A 1 95 ? -0.260 7.206 -3.376 1.00 93.50 95 ILE A N 1
ATOM 687 C CA . ILE A 1 95 ? 0.532 6.286 -2.548 1.00 93.50 95 ILE A CA 1
ATOM 688 C C . ILE A 1 95 ? 0.997 5.095 -3.386 1.00 93.50 95 ILE A C 1
ATOM 690 O O . ILE A 1 95 ? 2.169 4.732 -3.322 1.00 93.50 95 ILE A O 1
ATOM 694 N N . ALA A 1 96 ? 0.114 4.493 -4.186 1.00 93.88 96 ALA A N 1
ATOM 695 C CA . ALA A 1 96 ? 0.476 3.356 -5.026 1.00 93.88 96 ALA A CA 1
ATOM 696 C C . ALA A 1 96 ? 1.508 3.733 -6.097 1.00 93.88 96 ALA A C 1
ATOM 698 O O . ALA A 1 96 ? 2.468 2.989 -6.292 1.00 93.88 96 ALA A O 1
ATOM 699 N N . PHE A 1 97 ? 1.341 4.882 -6.754 1.00 95.44 97 PHE A N 1
ATOM 700 C CA . PHE A 1 97 ? 2.276 5.369 -7.765 1.00 95.44 97 PHE A CA 1
ATOM 701 C C . PHE A 1 97 ? 3.656 5.658 -7.167 1.00 95.44 97 PHE A C 1
ATOM 703 O O . PHE A 1 97 ? 4.649 5.124 -7.654 1.00 95.44 97 PHE A O 1
ATOM 710 N N . VAL A 1 98 ? 3.716 6.437 -6.083 1.00 95.00 98 VAL A N 1
ATOM 711 C CA . VAL A 1 98 ? 4.970 6.794 -5.398 1.00 95.00 98 VAL A CA 1
ATOM 712 C C . VAL A 1 98 ? 5.654 5.563 -4.807 1.00 95.00 98 VAL A C 1
ATOM 714 O O . VAL A 1 98 ? 6.871 5.430 -4.890 1.00 95.00 98 VAL A O 1
ATOM 717 N N . SER A 1 99 ? 4.889 4.632 -4.233 1.00 92.06 99 SER A N 1
ATOM 718 C CA . SER A 1 99 ? 5.476 3.409 -3.680 1.00 92.06 99 SER A CA 1
ATOM 719 C C . SER A 1 99 ? 6.075 2.551 -4.790 1.00 92.06 99 SER A C 1
ATOM 721 O O . SER A 1 99 ? 7.210 2.110 -4.671 1.00 92.06 99 SER A O 1
ATOM 723 N N . LEU A 1 100 ? 5.344 2.320 -5.886 1.00 94.38 100 LEU A N 1
ATOM 724 C CA . LEU A 1 100 ? 5.810 1.439 -6.960 1.00 94.38 100 LEU A CA 1
ATOM 725 C C . LEU A 1 100 ? 6.864 2.085 -7.863 1.00 94.38 100 LEU A C 1
ATOM 727 O O . LEU A 1 100 ? 7.664 1.357 -8.444 1.00 94.38 100 LEU A O 1
ATOM 731 N N . SER A 1 101 ? 6.936 3.416 -7.949 1.00 94.19 101 SER A N 1
ATOM 732 C CA . SER A 1 101 ? 8.039 4.091 -8.643 1.00 94.19 101 SER A CA 1
ATOM 733 C C . SER A 1 101 ? 9.384 3.848 -7.952 1.00 94.19 101 SER A C 1
ATOM 735 O O . SER A 1 101 ? 10.414 3.809 -8.625 1.00 94.19 101 SER A O 1
ATOM 737 N N . ALA A 1 102 ? 9.385 3.561 -6.644 1.00 93.19 102 ALA A N 1
ATOM 738 C CA . ALA A 1 102 ? 10.588 3.167 -5.916 1.00 93.19 102 ALA A CA 1
ATOM 739 C C . ALA A 1 102 ? 11.218 1.859 -6.437 1.00 93.19 102 ALA A C 1
ATOM 741 O O . ALA A 1 102 ? 12.409 1.639 -6.215 1.00 93.19 102 ALA A O 1
ATOM 742 N N . LEU A 1 103 ? 10.477 1.024 -7.185 1.00 92.38 103 LEU A N 1
ATOM 743 C CA . LEU A 1 103 ? 11.021 -0.170 -7.854 1.00 92.38 103 LEU A CA 1
ATOM 744 C C . LEU A 1 103 ? 12.090 0.159 -8.906 1.00 92.38 103 LEU A C 1
ATOM 746 O O . LEU A 1 103 ? 12.851 -0.727 -9.288 1.00 92.38 103 LEU A O 1
ATOM 750 N N . ALA A 1 104 ? 12.162 1.409 -9.372 1.00 90.69 104 ALA A N 1
ATOM 751 C CA . ALA A 1 104 ? 13.252 1.868 -10.230 1.00 90.69 104 ALA A CA 1
ATOM 752 C C . ALA A 1 104 ? 14.596 1.960 -9.481 1.00 90.69 104 ALA A C 1
ATOM 754 O O . ALA A 1 104 ? 15.649 1.915 -10.110 1.00 90.69 104 ALA A O 1
ATOM 755 N N . TYR A 1 105 ? 14.563 2.071 -8.149 1.00 89.75 105 TYR A N 1
ATOM 756 C CA . TYR A 1 105 ? 15.743 2.293 -7.307 1.00 89.75 105 TYR A CA 1
ATOM 757 C C . TYR A 1 105 ? 16.038 1.126 -6.359 1.00 89.75 105 TYR A C 1
ATOM 759 O O . TYR A 1 105 ? 17.174 0.967 -5.914 1.00 89.75 105 TYR A O 1
ATOM 767 N N . LEU A 1 106 ? 15.026 0.324 -6.018 1.00 90.44 106 LEU A N 1
ATOM 768 C CA . LEU A 1 106 ? 15.115 -0.725 -5.007 1.00 90.44 106 LEU A CA 1
ATOM 769 C C . LEU A 1 106 ? 14.485 -2.038 -5.499 1.00 90.44 106 LEU A C 1
ATOM 771 O O . LEU A 1 106 ? 13.477 -2.014 -6.207 1.00 90.44 106 LEU A O 1
ATOM 775 N N . PRO A 1 107 ? 15.010 -3.202 -5.076 1.00 89.31 107 PRO A N 1
ATOM 776 C CA . PRO A 1 107 ? 14.357 -4.486 -5.310 1.00 89.31 107 PRO A CA 1
ATOM 777 C C . PRO A 1 107 ? 12.962 -4.567 -4.668 1.00 89.31 107 PRO A C 1
ATOM 779 O O . PRO A 1 107 ? 12.705 -3.979 -3.615 1.00 89.31 107 PRO A O 1
ATOM 782 N N . ALA A 1 108 ? 12.085 -5.397 -5.245 1.00 88.25 108 ALA A N 1
ATOM 783 C CA . ALA A 1 108 ? 10.724 -5.639 -4.750 1.00 88.25 108 ALA A CA 1
ATOM 784 C C . ALA A 1 108 ? 10.668 -6.069 -3.270 1.00 88.25 108 ALA A C 1
ATOM 786 O O . ALA A 1 108 ? 9.770 -5.659 -2.530 1.00 88.25 108 ALA A O 1
ATOM 787 N N . ALA A 1 109 ? 11.645 -6.867 -2.825 1.00 87.06 109 ALA A N 1
ATOM 788 C CA . ALA A 1 109 ? 11.755 -7.298 -1.434 1.00 87.06 109 ALA A CA 1
ATOM 789 C C . ALA A 1 109 ? 12.017 -6.108 -0.494 1.00 87.06 109 ALA A C 1
ATOM 791 O O . ALA A 1 109 ? 11.271 -5.902 0.459 1.00 87.06 109 ALA A O 1
ATOM 792 N N . SER A 1 110 ? 13.011 -5.270 -0.807 1.00 86.75 110 SER A N 1
ATOM 793 C CA . SER A 1 110 ? 13.353 -4.076 -0.021 1.00 86.75 110 SER A CA 1
ATOM 794 C C . SER A 1 110 ? 12.191 -3.086 0.059 1.00 86.75 110 SER A C 1
ATOM 796 O O . SER A 1 110 ? 11.910 -2.563 1.137 1.00 86.75 110 SER A O 1
ATOM 798 N N . LEU A 1 111 ? 11.470 -2.878 -1.050 1.00 90.00 111 LEU A N 1
ATOM 799 C CA . LEU A 1 111 ? 10.247 -2.072 -1.063 1.00 90.00 111 LEU A CA 1
ATOM 800 C C . LEU A 1 111 ? 9.201 -2.629 -0.094 1.00 90.00 111 LEU A C 1
ATOM 802 O O . LEU A 1 111 ? 8.607 -1.868 0.666 1.00 90.00 111 LEU A O 1
ATOM 806 N N . SER A 1 112 ? 8.986 -3.946 -0.098 1.00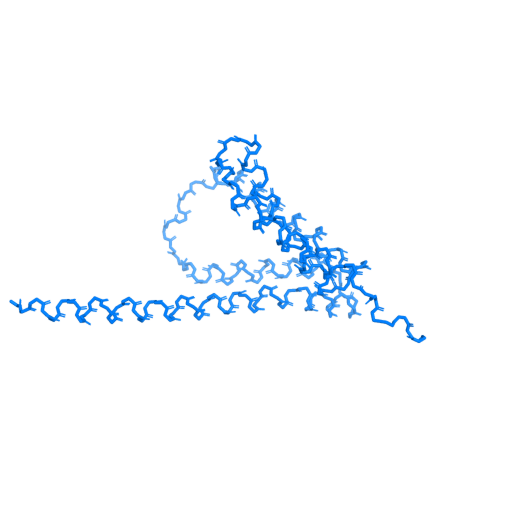 86.94 112 SER A N 1
ATOM 807 C CA . SER A 1 112 ? 7.991 -4.590 0.767 1.00 86.94 112 SER A CA 1
ATOM 808 C C . SER A 1 112 ? 8.332 -4.414 2.250 1.00 86.94 112 SER A C 1
ATOM 810 O O . SER A 1 112 ? 7.451 -4.086 3.044 1.00 86.94 112 SER A O 1
ATOM 812 N N . PHE A 1 113 ? 9.606 -4.549 2.633 1.00 85.19 113 PHE A N 1
ATOM 813 C CA . PHE A 1 113 ? 10.041 -4.300 4.015 1.00 85.19 113 PHE A CA 1
ATOM 814 C C . PHE A 1 113 ? 9.891 -2.844 4.422 1.00 85.19 113 PHE A C 1
ATOM 816 O O . PHE A 1 113 ? 9.405 -2.565 5.518 1.00 85.19 113 PHE A O 1
ATOM 823 N N . LEU A 1 114 ? 10.233 -1.916 3.527 1.00 85.31 114 LEU A N 1
ATOM 824 C CA . LEU A 1 114 ? 10.024 -0.497 3.777 1.00 85.31 114 LEU A CA 1
ATOM 825 C C . LEU A 1 114 ? 8.534 -0.187 3.964 1.00 85.31 114 LEU A C 1
ATOM 827 O O . LEU A 1 114 ? 8.171 0.543 4.883 1.00 85.31 114 LEU A O 1
ATOM 831 N N . PHE A 1 115 ? 7.660 -0.793 3.161 1.00 85.25 115 PHE A N 1
ATOM 832 C CA . PHE A 1 115 ? 6.213 -0.640 3.304 1.00 85.25 115 PHE A CA 1
ATOM 833 C C . PHE A 1 115 ? 5.713 -1.163 4.660 1.00 85.25 115 PHE A C 1
ATOM 835 O O . PHE A 1 115 ? 4.864 -0.533 5.290 1.00 85.25 115 PHE A O 1
ATOM 842 N N . TYR A 1 116 ? 6.289 -2.255 5.172 1.00 83.56 116 TYR A N 1
ATOM 843 C CA . TYR A 1 116 ? 5.983 -2.772 6.511 1.00 83.56 116 TYR A CA 1
ATOM 844 C C . TYR A 1 116 ? 6.477 -1.888 7.668 1.00 83.56 116 TYR A C 1
ATOM 846 O O . TYR A 1 116 ? 6.132 -2.164 8.815 1.00 83.56 116 TYR A O 1
ATOM 854 N N . THR A 1 117 ? 7.191 -0.785 7.409 1.00 84.00 117 THR A N 1
ATOM 855 C CA . THR A 1 117 ? 7.414 0.256 8.435 1.00 84.00 117 THR A CA 1
ATOM 856 C C . THR A 1 117 ? 6.166 1.104 8.689 1.00 84.00 117 THR A C 1
ATOM 858 O O . THR A 1 117 ? 6.077 1.767 9.720 1.00 84.00 117 THR A O 1
ATOM 861 N N . TYR A 1 118 ? 5.177 1.094 7.788 1.00 85.88 118 TYR A N 1
ATOM 862 C CA . TYR A 1 118 ? 3.985 1.937 7.901 1.00 85.88 118 TYR A CA 1
ATOM 863 C C . TYR A 1 118 ? 3.216 1.750 9.222 1.00 85.88 118 TYR A C 1
ATOM 865 O O . TYR A 1 118 ? 2.940 2.763 9.864 1.00 85.88 118 TYR A O 1
ATOM 873 N N . PRO A 1 119 ? 2.919 0.523 9.706 1.00 82.88 119 PRO A N 1
ATOM 874 C CA . PRO A 1 119 ? 2.259 0.335 10.999 1.00 82.88 119 PRO A CA 1
ATOM 875 C C . PRO A 1 119 ? 3.021 0.979 12.161 1.00 82.88 119 PRO A C 1
ATOM 877 O O . PRO A 1 119 ? 2.404 1.492 13.092 1.00 82.88 119 PRO A O 1
ATOM 880 N N . ALA A 1 120 ? 4.356 1.004 12.086 1.00 82.00 120 ALA A N 1
ATOM 881 C CA . ALA A 1 120 ? 5.176 1.653 13.093 1.00 82.00 120 ALA A CA 1
ATOM 882 C C . ALA A 1 120 ? 4.985 3.177 13.077 1.00 82.00 120 ALA A C 1
ATOM 884 O O . ALA A 1 120 ? 4.705 3.782 14.113 1.00 82.00 120 ALA A O 1
ATOM 885 N N . TRP A 1 121 ? 5.044 3.790 11.892 1.00 81.38 121 TRP A N 1
ATOM 886 C CA . TRP A 1 121 ? 4.764 5.218 11.720 1.00 81.38 121 TRP A CA 1
ATOM 887 C C . TRP A 1 121 ? 3.335 5.593 12.122 1.00 81.38 121 TRP A C 1
ATOM 889 O O . TRP A 1 121 ? 3.133 6.623 12.764 1.00 81.38 121 TRP A O 1
ATOM 899 N N . VAL A 1 122 ? 2.349 4.747 11.810 1.00 84.06 122 VAL A N 1
ATOM 900 C CA . VAL A 1 122 ? 0.956 4.932 12.245 1.00 84.06 122 VAL A CA 1
ATOM 901 C C . VAL A 1 122 ? 0.859 4.945 13.765 1.00 84.06 122 VAL A C 1
ATOM 903 O O . VAL A 1 122 ? 0.232 5.851 14.307 1.00 84.06 122 VAL A O 1
ATOM 906 N N . ALA A 1 123 ? 1.507 4.005 14.457 1.00 81.12 123 ALA A N 1
ATOM 907 C CA . ALA A 1 123 ? 1.504 3.954 15.918 1.00 81.12 123 ALA A CA 1
ATOM 908 C C . ALA A 1 123 ? 2.157 5.200 16.544 1.00 81.12 123 ALA A C 1
ATOM 910 O O . ALA A 1 123 ? 1.610 5.787 17.482 1.00 81.12 123 ALA A O 1
ATOM 911 N N . VAL A 1 124 ? 3.293 5.657 16.000 1.00 80.69 124 VAL A N 1
ATOM 912 C CA . VAL A 1 124 ? 3.950 6.900 16.446 1.00 80.69 124 VAL A CA 1
ATOM 913 C C . VAL A 1 124 ? 3.012 8.091 16.270 1.00 80.69 124 VAL A C 1
ATOM 915 O O . VAL A 1 124 ? 2.768 8.826 17.225 1.00 80.69 124 VAL A O 1
ATOM 918 N N . LEU A 1 125 ? 2.432 8.264 15.080 1.00 82.75 125 LEU A N 1
ATOM 919 C CA . LEU A 1 125 ? 1.518 9.370 14.793 1.00 82.75 125 LEU A CA 1
ATOM 920 C C . LEU A 1 125 ? 0.251 9.318 15.652 1.00 82.75 125 LEU A C 1
ATOM 922 O O . LEU A 1 125 ? -0.194 10.360 16.130 1.00 82.75 125 LEU A O 1
ATOM 926 N N . ALA A 1 126 ? -0.316 8.131 15.880 1.00 81.75 126 ALA A N 1
ATOM 927 C CA . ALA A 1 126 ? -1.470 7.938 16.757 1.00 81.75 126 ALA A CA 1
ATOM 928 C C . ALA A 1 126 ? -1.162 8.368 18.198 1.00 81.75 126 ALA A C 1
ATOM 930 O O . ALA A 1 126 ? -1.997 8.986 18.865 1.00 81.75 126 ALA A O 1
ATOM 931 N N . THR A 1 127 ? 0.063 8.111 18.651 1.00 80.38 127 THR A N 1
ATOM 932 C CA . THR A 1 127 ? 0.516 8.525 19.980 1.00 80.38 127 THR A CA 1
ATOM 933 C C . THR A 1 127 ? 0.754 10.025 20.057 1.00 80.38 127 THR A C 1
ATOM 935 O O . THR A 1 127 ? 0.272 10.672 20.983 1.00 80.38 127 THR A O 1
ATOM 938 N N . VAL A 1 128 ? 1.439 10.605 19.065 1.00 82.25 128 VAL A N 1
ATOM 939 C CA . VAL A 1 128 ? 1.680 12.056 18.992 1.00 82.25 128 VAL A CA 1
ATOM 940 C C . VAL A 1 128 ? 0.359 12.829 18.923 1.00 82.25 128 VAL A C 1
ATOM 942 O O . VAL A 1 128 ? 0.229 13.884 19.534 1.00 82.25 128 VAL A O 1
ATOM 945 N N . ARG A 1 129 ? -0.656 12.285 18.241 1.00 84.00 129 ARG A N 1
ATOM 946 C CA . ARG A 1 129 ? -2.015 12.853 18.190 1.00 84.00 129 ARG A CA 1
ATOM 947 C C . ARG A 1 129 ? -2.831 12.633 19.470 1.00 84.00 129 ARG A C 1
ATOM 949 O O . ARG A 1 129 ? -3.979 13.063 19.522 1.00 84.00 129 ARG A O 1
ATOM 956 N N . GLY A 1 130 ? -2.290 11.939 20.472 1.00 77.12 130 GLY A N 1
ATOM 957 C CA . GLY A 1 130 ? -2.988 11.629 21.722 1.00 77.12 130 GLY A CA 1
ATOM 958 C C . GLY A 1 130 ? -4.149 10.640 21.572 1.00 77.12 130 GLY A C 1
ATOM 959 O O . GLY A 1 130 ? -4.908 10.452 22.519 1.00 77.12 130 GLY A O 1
ATOM 960 N N . THR A 1 131 ? -4.297 10.001 20.405 1.00 74.69 131 THR A N 1
ATOM 961 C CA . THR A 1 131 ? -5.372 9.027 20.144 1.00 74.69 131 THR A CA 1
ATOM 962 C C . THR A 1 131 ? -5.127 7.684 20.826 1.00 74.69 131 THR A C 1
ATOM 964 O O . THR A 1 131 ? -6.074 6.945 21.078 1.00 74.69 131 THR A O 1
ATOM 967 N N . GLU A 1 132 ? -3.874 7.379 21.178 1.00 69.50 132 GLU A N 1
ATOM 968 C CA . GLU A 1 132 ? -3.509 6.128 21.834 1.00 69.50 1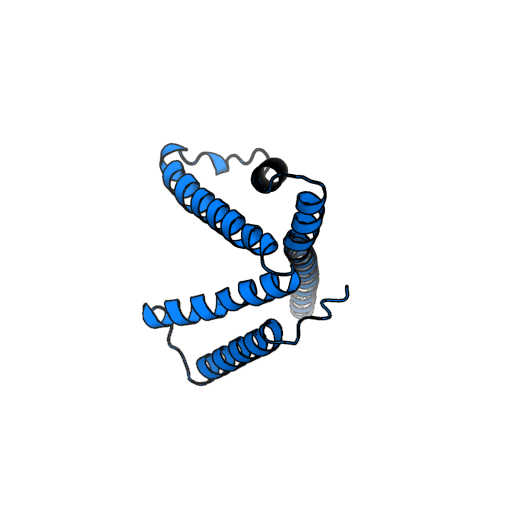32 GLU A CA 1
ATOM 969 C C . GLU A 1 132 ? -2.358 6.338 22.830 1.00 69.50 132 GLU A C 1
ATOM 971 O O . GLU A 1 132 ? -1.439 7.120 22.586 1.00 69.50 132 GLU A O 1
ATOM 976 N N . ARG A 1 133 ? -2.399 5.652 23.983 1.00 69.25 133 ARG A N 1
ATOM 977 C CA . ARG A 1 133 ? -1.324 5.708 24.989 1.00 69.25 133 ARG A CA 1
ATOM 978 C C . ARG A 1 133 ? -0.272 4.636 24.684 1.00 69.25 133 ARG A C 1
ATOM 980 O O . ARG A 1 133 ? -0.572 3.438 24.741 1.00 69.25 133 ARG A O 1
ATOM 987 N N . LEU A 1 134 ? 0.968 5.049 24.404 1.00 64.19 134 LEU A N 1
ATOM 988 C CA . LEU A 1 134 ? 2.115 4.137 24.327 1.00 64.19 134 LEU A CA 1
ATOM 989 C C . LEU A 1 134 ? 2.462 3.627 25.725 1.00 64.19 134 LEU A C 1
ATOM 991 O O . LEU A 1 134 ? 3.111 4.299 26.519 1.00 64.19 134 LEU A O 1
ATOM 995 N N . THR A 1 135 ? 2.037 2.408 26.026 1.00 74.81 135 THR A N 1
ATOM 996 C CA . THR A 1 135 ? 2.553 1.648 27.168 1.00 74.81 135 THR A CA 1
ATOM 997 C C . THR A 1 135 ? 3.970 1.161 26.846 1.00 74.81 135 THR A C 1
ATOM 999 O O . THR A 1 135 ? 4.203 0.738 25.712 1.00 74.81 135 THR A O 1
ATOM 1002 N N . GLY A 1 136 ? 4.890 1.128 27.816 1.00 75.62 136 GLY A N 1
ATOM 1003 C CA . GLY A 1 136 ? 6.288 0.690 27.621 1.00 75.62 136 GLY A CA 1
ATOM 1004 C C . GLY A 1 136 ? 6.486 -0.569 26.748 1.00 75.62 136 GLY A C 1
ATOM 1005 O O . GLY A 1 136 ? 7.287 -0.521 25.815 1.00 75.62 136 GLY A O 1
ATOM 1006 N N . PRO A 1 137 ? 5.702 -1.654 26.929 1.00 77.75 137 PRO A N 1
ATOM 1007 C CA . PRO A 1 137 ? 5.787 -2.847 26.078 1.00 77.75 137 PRO A CA 1
ATOM 1008 C C . PRO A 1 137 ? 5.484 -2.604 24.588 1.00 77.75 137 PRO A C 1
ATOM 1010 O O . PRO A 1 137 ? 6.101 -3.221 23.724 1.00 77.75 137 PRO A O 1
ATOM 1013 N N . ARG A 1 138 ? 4.567 -1.682 24.262 1.00 72.12 138 ARG A N 1
ATOM 1014 C CA . ARG A 1 138 ? 4.236 -1.317 22.870 1.00 72.12 138 ARG A CA 1
ATOM 1015 C C . ARG A 1 138 ? 5.372 -0.536 22.220 1.00 72.12 138 ARG A C 1
ATOM 1017 O O . ARG A 1 138 ? 5.680 -0.781 21.060 1.00 72.12 138 ARG A O 1
ATOM 1024 N N . ALA A 1 139 ? 6.018 0.354 22.973 1.00 75.19 139 ALA A N 1
ATOM 1025 C CA . ALA A 1 139 ? 7.193 1.080 22.500 1.00 75.19 139 ALA A CA 1
ATOM 1026 C C . ALA A 1 139 ? 8.383 0.134 22.255 1.00 75.19 139 ALA A C 1
ATOM 1028 O O . ALA A 1 139 ? 9.060 0.255 21.237 1.00 75.19 139 ALA A O 1
ATOM 1029 N N . ALA A 1 140 ? 8.592 -0.857 23.129 1.00 76.56 140 ALA A N 1
ATOM 1030 C CA . ALA A 1 140 ? 9.622 -1.877 22.937 1.00 76.56 140 ALA A CA 1
ATOM 1031 C C . ALA A 1 140 ? 9.347 -2.759 21.704 1.00 76.56 140 ALA A C 1
ATOM 1033 O O . ALA A 1 140 ? 10.243 -2.962 20.888 1.00 76.56 140 ALA A O 1
ATOM 1034 N N . ALA A 1 141 ? 8.107 -3.229 21.519 1.00 79.00 141 ALA A N 1
ATOM 1035 C CA . ALA A 1 141 ? 7.715 -4.006 20.339 1.00 79.00 141 ALA A CA 1
ATOM 1036 C C . ALA A 1 141 ? 7.875 -3.205 19.035 1.00 79.00 141 ALA A C 1
ATOM 1038 O O . ALA A 1 141 ? 8.345 -3.737 18.031 1.00 79.00 141 ALA A O 1
ATOM 1039 N N . LEU A 1 142 ? 7.534 -1.914 19.068 1.00 79.56 142 LEU A N 1
ATOM 1040 C CA . LEU A 1 142 ? 7.732 -0.983 17.962 1.00 79.56 142 LEU A CA 1
ATOM 1041 C C . LEU A 1 142 ? 9.218 -0.821 17.614 1.00 79.56 142 LEU A C 1
ATOM 1043 O O . LEU A 1 142 ? 9.591 -0.928 16.447 1.00 79.56 142 LEU A O 1
ATOM 1047 N N . GLY A 1 143 ? 10.064 -0.607 18.626 1.00 80.50 143 GLY A N 1
ATOM 1048 C CA . GLY A 1 143 ? 11.513 -0.522 18.457 1.00 80.50 143 GLY A CA 1
ATOM 1049 C C . GLY A 1 143 ? 12.105 -1.807 17.878 1.00 80.50 143 GLY A C 1
ATOM 1050 O O . GLY A 1 143 ? 12.895 -1.746 16.940 1.00 80.50 143 GLY A O 1
ATOM 1051 N N . LEU A 1 144 ? 11.664 -2.971 18.367 1.00 82.31 144 LEU A N 1
ATOM 1052 C CA . LEU A 1 144 ? 12.088 -4.278 17.859 1.00 82.31 144 LEU A CA 1
ATOM 1053 C C . LEU A 1 144 ? 11.677 -4.483 16.390 1.00 82.31 144 LEU A C 1
ATOM 1055 O O . LEU A 1 144 ? 12.486 -4.936 15.581 1.00 82.31 144 LEU A O 1
ATOM 1059 N N . ALA A 1 145 ? 10.443 -4.117 16.029 1.00 78.56 145 ALA A N 1
ATOM 1060 C CA . ALA A 1 145 ? 9.952 -4.209 14.655 1.00 78.56 145 ALA A CA 1
ATOM 1061 C C . ALA A 1 145 ? 10.754 -3.305 13.704 1.00 78.56 145 ALA A C 1
ATOM 1063 O O . ALA A 1 145 ? 11.169 -3.749 12.633 1.00 78.56 145 ALA A O 1
ATOM 1064 N N . LEU A 1 146 ? 11.029 -2.060 14.111 1.00 79.00 146 LEU A N 1
ATOM 1065 C CA . LEU A 1 146 ? 11.850 -1.125 13.336 1.00 79.00 146 LEU A CA 1
ATOM 1066 C C . LEU A 1 146 ? 13.297 -1.609 13.191 1.00 79.00 146 LEU A C 1
ATOM 1068 O O . LEU A 1 146 ? 13.856 -1.522 12.099 1.00 79.00 146 LEU A O 1
ATOM 1072 N N . ALA A 1 147 ? 13.883 -2.168 14.253 1.00 81.44 147 ALA A N 1
ATOM 1073 C CA . ALA A 1 147 ? 15.217 -2.759 14.206 1.00 81.44 147 ALA A CA 1
ATOM 1074 C C . ALA A 1 147 ? 15.281 -3.939 13.222 1.00 81.44 147 ALA A C 1
ATOM 1076 O O . ALA A 1 147 ? 16.206 -4.013 12.414 1.00 81.44 147 ALA A O 1
ATOM 1077 N N . GLY A 1 148 ? 14.271 -4.816 13.223 1.00 78.44 148 GLY A N 1
ATOM 1078 C CA . GLY A 1 148 ? 14.169 -5.915 12.261 1.00 78.44 148 GLY A CA 1
ATOM 1079 C C . GLY A 1 148 ? 14.113 -5.425 10.811 1.00 78.44 148 GLY A C 1
ATOM 1080 O O . GLY A 1 148 ? 14.826 -5.947 9.954 1.00 78.44 148 GLY A O 1
ATOM 1081 N N . ILE A 1 149 ? 13.333 -4.375 10.538 1.00 75.00 149 ILE A N 1
ATOM 1082 C CA . ILE A 1 149 ? 13.263 -3.782 9.195 1.00 75.00 149 ILE A CA 1
ATOM 1083 C C . ILE A 1 149 ? 14.598 -3.137 8.805 1.00 75.00 149 ILE A C 1
ATOM 1085 O O . ILE A 1 149 ? 15.044 -3.307 7.671 1.00 75.00 149 ILE A O 1
ATOM 1089 N N . TRP A 1 150 ? 15.266 -2.444 9.731 1.00 78.81 150 TRP A N 1
ATOM 1090 C CA . TRP A 1 150 ? 16.579 -1.846 9.483 1.00 78.81 150 TRP A CA 1
ATOM 1091 C C . TRP A 1 150 ? 17.626 -2.898 9.102 1.00 78.81 150 TRP A C 1
ATOM 1093 O O . TRP A 1 150 ? 18.324 -2.719 8.107 1.00 78.81 150 TRP A O 1
ATOM 1103 N N . VAL A 1 151 ? 17.676 -4.029 9.814 1.00 79.44 151 VAL A N 1
ATOM 1104 C CA . VAL A 1 151 ? 18.555 -5.163 9.471 1.00 79.44 151 VAL A CA 1
ATOM 1105 C C . VAL A 1 151 ? 18.239 -5.703 8.076 1.00 79.44 151 VAL A C 1
ATOM 1107 O O . VAL A 1 151 ? 19.144 -6.002 7.299 1.00 79.44 151 VAL A O 1
ATOM 1110 N N . MET A 1 152 ? 16.957 -5.800 7.728 1.00 71.88 152 MET A N 1
ATOM 1111 C CA . MET A 1 152 ? 16.533 -6.383 6.458 1.00 71.88 152 MET A CA 1
ATOM 1112 C C . MET A 1 152 ? 16.784 -5.473 5.250 1.00 71.88 152 MET A C 1
ATOM 1114 O O . MET A 1 152 ? 17.089 -5.959 4.162 1.00 71.88 152 MET A O 1
ATOM 1118 N N . VAL A 1 153 ? 16.679 -4.155 5.437 1.00 68.25 153 VAL A N 1
ATOM 1119 C CA . VAL A 1 153 ? 16.978 -3.147 4.407 1.00 68.25 153 VAL A CA 1
ATOM 1120 C C . VAL A 1 153 ? 18.484 -2.867 4.314 1.00 68.25 153 VAL A C 1
ATOM 1122 O O . VAL A 1 153 ? 18.984 -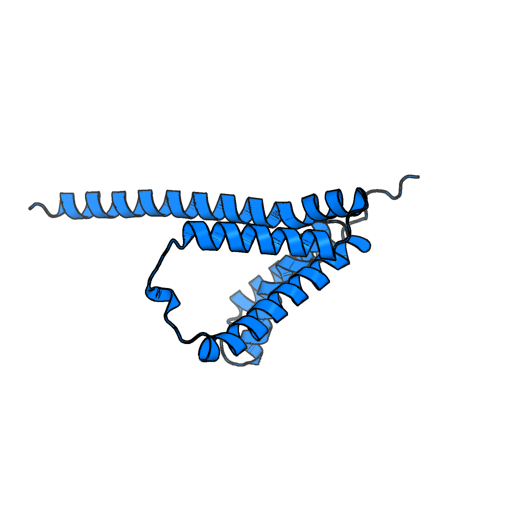2.607 3.222 1.00 68.25 153 VAL A O 1
ATOM 1125 N N . GLY A 1 154 ? 19.205 -2.932 5.437 1.00 66.12 154 GLY A N 1
ATOM 1126 C CA . GLY A 1 154 ? 20.649 -2.695 5.532 1.00 66.12 154 GLY A CA 1
ATOM 1127 C C . GLY A 1 154 ? 21.532 -3.897 5.178 1.00 66.12 154 GLY A C 1
ATOM 1128 O O . GLY A 1 154 ? 22.753 -3.755 5.139 1.00 66.12 154 GLY A O 1
ATOM 1129 N N . GLY A 1 155 ? 20.944 -5.071 4.924 1.00 64.12 155 GLY A N 1
ATOM 1130 C CA . GLY A 1 155 ? 21.675 -6.279 4.537 1.00 64.12 155 GLY A CA 1
ATOM 1131 C C . GLY A 1 155 ? 22.451 -6.115 3.216 1.00 64.12 155 GLY A C 1
ATOM 1132 O O . GLY A 1 155 ? 22.014 -5.363 2.340 1.00 64.12 155 GLY A O 1
ATOM 1133 N N . PRO A 1 156 ? 23.599 -6.805 3.037 1.00 51.16 156 PRO A N 1
ATOM 1134 C CA . PRO A 1 156 ? 24.446 -6.653 1.857 1.00 51.16 156 PRO A CA 1
ATOM 1135 C C . PRO A 1 156 ? 23.659 -6.879 0.566 1.00 51.16 156 PRO A C 1
ATOM 1137 O O . PRO A 1 156 ? 22.953 -7.879 0.419 1.00 51.16 156 PRO A O 1
ATOM 1140 N N . ARG A 1 157 ? 23.818 -5.959 -0.393 1.00 58.19 157 ARG A N 1
ATOM 1141 C CA . ARG A 1 157 ? 23.359 -6.144 -1.773 1.00 58.19 157 ARG A CA 1
ATOM 1142 C C . ARG A 1 157 ? 23.969 -7.451 -2.278 1.00 58.19 157 ARG A C 1
ATOM 1144 O O . ARG A 1 157 ? 25.188 -7.536 -2.408 1.00 58.19 157 ARG A O 1
ATOM 1151 N N . VAL A 1 158 ? 23.145 -8.468 -2.534 1.00 52.09 158 VAL A N 1
ATOM 1152 C CA . VAL A 1 158 ? 23.604 -9.673 -3.230 1.00 52.09 158 VAL A CA 1
ATOM 1153 C C . VAL A 1 158 ? 24.048 -9.232 -4.620 1.00 52.09 158 VAL A C 1
ATOM 1155 O O . VAL A 1 158 ? 23.218 -8.937 -5.472 1.00 52.09 158 VAL A O 1
ATOM 1158 N N . GLY A 1 159 ? 25.367 -9.118 -4.769 1.00 47.12 159 GLY A N 1
ATOM 1159 C CA . GLY A 1 159 ? 26.116 -9.143 -6.016 1.00 47.12 159 GLY A CA 1
ATOM 1160 C C . GLY A 1 159 ? 25.639 -8.190 -7.102 1.00 47.12 159 GLY A C 1
ATOM 1161 O O . GLY A 1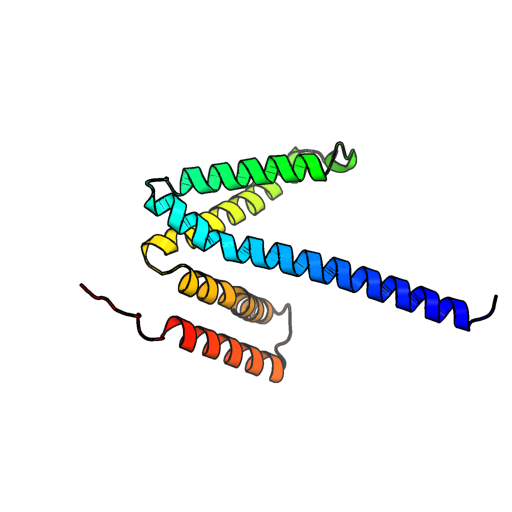 159 ? 24.879 -8.574 -7.983 1.00 47.12 159 GLY A O 1
ATOM 1162 N N . SER A 1 160 ? 26.241 -7.003 -7.153 1.00 50.91 160 SER A N 1
ATOM 1163 C CA . SER A 1 160 ? 26.795 -6.566 -8.433 1.00 50.91 160 SER A CA 1
ATOM 1164 C C . SER A 1 160 ? 27.816 -7.621 -8.874 1.00 50.91 160 SER A C 1
ATOM 1166 O O . SER A 1 160 ? 28.920 -7.675 -8.333 1.00 50.91 160 SER A O 1
ATOM 1168 N N . LEU A 1 161 ? 27.418 -8.500 -9.784 1.00 41.94 161 LEU A N 1
ATOM 1169 C CA . LEU A 1 161 ? 28.307 -9.357 -10.561 1.00 41.94 161 LEU A CA 1
ATOM 1170 C C . LEU A 1 161 ? 27.879 -9.217 -12.029 1.00 41.94 161 LEU A C 1
ATOM 1172 O O . LEU A 1 161 ? 26.690 -9.019 -12.279 1.00 41.94 161 LEU A O 1
ATOM 1176 N N . PRO A 1 162 ? 28.852 -9.278 -12.946 1.00 47.56 162 PRO A N 1
ATOM 1177 C CA . PRO A 1 162 ? 29.302 -8.186 -13.819 1.00 47.56 162 PRO A CA 1
ATOM 1178 C C . PRO A 1 162 ? 28.304 -7.711 -14.877 1.00 47.56 162 PRO A C 1
ATOM 1180 O O . PRO A 1 162 ? 27.491 -8.531 -15.355 1.00 47.56 162 PRO A O 1
#

Secondary structure (DSSP, 8-state):
--HHHHHHHHHHHHHHHHHHHHHHHHHHHHHHHHHHHHHHHHHHTT--HHHHHHHHHHHHHHHHHHHH-S-GGG-S-HHHHHHHIIIIIHHHHHHHHHHHHGGGTS-HHHHHHHHTTHHHHHHHHHHHTTSS---HHHHHHHHHHHHHHHHHHHS-------

pLDDT: mean 80.87, std 13.74, range [41.94, 95.44]

Foldseek 3Di:
DDPVVVVVVVVVVVVVVVVVVVVVVVVVVVVVLCVLVVLLVCVVVVHDSVVVLVVVVVVVVVVVDVVCDPPPVVPPPCVVCVVVCCVVVVVVSVCSSVLSVCVVPDPSQLSVLVVVLVVLVVVVVCVVVVVDDDDPVNVVVSVVSVVVSCCVNVDDDPDPDD

Sequence (162 aa):
MPPERVTAAASRNTRSSTWRATGLIVVSASGFGAIPILTTIATRSGGSLLNILSWRYLVGTVLLALLAGTTASLRAPLRRLAPVFVFAGGAQALIAFVSLSALAYLPAASLSFLFYTYPAWVAVLATVRGTERLTGPRAAALGLALAGIWVMVGGPRVGSLP

Radius of gyration: 21.67 Å; chains: 1; bounding box: 62×45×49 Å